Protein AF-A0A3M1H5W6-F1 (afdb_monomer_lite)

pLDDT: mean 89.38, std 10.52, range [63.84, 97.5]

Secondary structure (DSSP, 8-state):
------EEEEE-SSEEEEEETTT--EEEEEHHHHHHH------PPPSSPPP---

Foldseek 3Di:
DQPAPDWDFPDDDQWTWIAGPRPRDIDTDGPVVVVVSDDDDPDDDPPDDDPPPD

Radius of gyration: 13.93 Å; chains: 1; bounding box: 22×46×24 Å

Structure (mmCIF, N/CA/C/O backbone):
data_AF-A0A3M1H5W6-F1
#
_entry.id   AF-A0A3M1H5W6-F1
#
loop_
_atom_site.group_PDB
_atom_site.id
_atom_site.type_symbol
_atom_site.label_atom_id
_atom_site.label_alt_id
_atom_site.label_comp_id
_atom_site.label_asym_id
_atom_site.label_entity_id
_atom_site.label_seq_id
_atom_site.pdbx_PDB_ins_code
_atom_site.Cartn_x
_atom_site.Cartn_y
_atom_site.Cartn_z
_atom_site.occupancy
_atom_site.B_iso_or_equiv
_atom_site.auth_seq_id
_atom_site.auth_comp_id
_atom_site.auth_asym_id
_atom_site.auth_atom_id
_atom_site.pdbx_PDB_model_num
ATOM 1 N N . PRO A 1 1 ? -7.506 9.798 10.300 1.00 68.44 1 PRO A N 1
ATOM 2 C CA . PRO A 1 1 ? -6.629 8.651 9.948 1.00 68.44 1 PRO A CA 1
ATOM 3 C C . PRO A 1 1 ? -7.022 7.465 10.832 1.00 68.44 1 PRO A C 1
ATOM 5 O O . PRO A 1 1 ? -7.347 7.701 11.985 1.00 68.44 1 PRO A O 1
ATOM 8 N N . CYS A 1 2 ? -7.067 6.238 10.310 1.00 88.00 2 CYS A N 1
ATOM 9 C CA . CYS A 1 2 ? -7.658 5.096 11.029 1.00 88.00 2 CYS A CA 1
ATOM 10 C C . CYS A 1 2 ? -6.788 4.487 12.147 1.00 88.00 2 CYS A C 1
ATOM 12 O O . CYS A 1 2 ? -7.257 3.596 12.838 1.00 88.00 2 CYS A O 1
ATOM 14 N N . GLY A 1 3 ? -5.527 4.908 12.303 1.00 91.25 3 GLY A N 1
ATOM 15 C CA . GLY A 1 3 ? -4.600 4.363 13.308 1.00 91.25 3 GLY A CA 1
ATOM 16 C C . GLY A 1 3 ? -3.993 2.989 12.978 1.00 91.25 3 GLY A C 1
ATOM 17 O O . GLY A 1 3 ? -2.994 2.624 13.584 1.00 91.25 3 GLY A O 1
ATOM 18 N N . GLY A 1 4 ? -4.534 2.260 11.997 1.00 92.12 4 GLY A N 1
ATOM 19 C CA . GLY A 1 4 ? -4.038 0.942 11.595 1.00 92.12 4 GLY A CA 1
ATOM 20 C C . GLY A 1 4 ? -2.624 0.963 11.005 1.00 92.12 4 GLY A C 1
ATOM 21 O O . GLY A 1 4 ? -2.322 1.758 10.109 1.00 92.12 4 GLY A O 1
ATOM 22 N N . THR A 1 5 ? -1.773 0.056 11.482 1.00 94.12 5 THR A N 1
ATOM 23 C C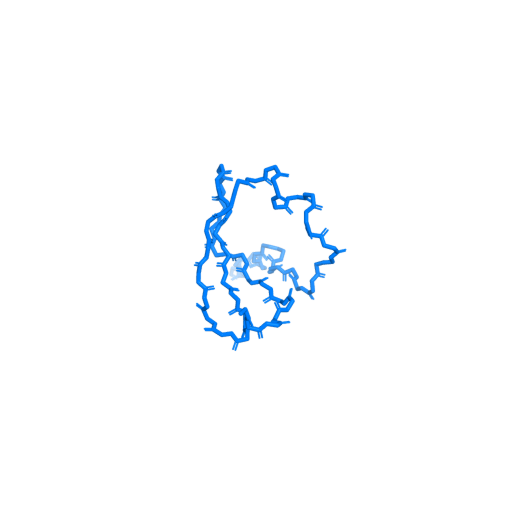A . THR A 1 5 ? -0.386 -0.123 11.020 1.00 94.12 5 THR A CA 1
ATOM 24 C C . THR A 1 5 ? -0.225 -1.263 10.028 1.00 94.12 5 THR A C 1
ATOM 26 O O . THR A 1 5 ? 0.781 -1.308 9.322 1.00 94.12 5 THR A O 1
ATOM 29 N N . ASP A 1 6 ? -1.212 -2.155 9.949 1.00 94.94 6 ASP A N 1
ATOM 30 C CA .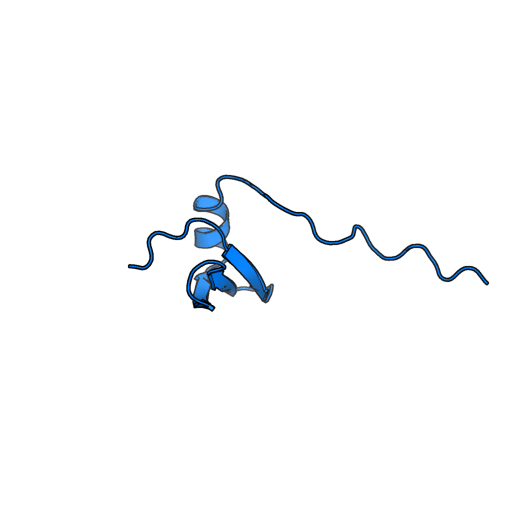 ASP A 1 6 ? -1.134 -3.378 9.160 1.00 94.94 6 ASP A CA 1
ATOM 31 C C . ASP A 1 6 ? -1.790 -3.187 7.796 1.00 94.94 6 ASP A C 1
ATOM 33 O O . ASP A 1 6 ? -2.957 -2.790 7.665 1.00 94.94 6 ASP A O 1
ATOM 37 N N . TRP A 1 7 ? -1.017 -3.485 6.758 1.00 95.62 7 TRP A N 1
ATOM 38 C CA . TRP A 1 7 ? -1.419 -3.300 5.373 1.00 95.62 7 TRP A CA 1
ATOM 39 C C . TRP A 1 7 ? -1.194 -4.583 4.591 1.00 95.62 7 TRP A C 1
ATOM 41 O O . TRP A 1 7 ? -0.130 -5.196 4.662 1.00 95.62 7 TRP A O 1
ATOM 51 N N . ARG A 1 8 ? -2.194 -4.963 3.796 1.00 95.38 8 ARG A N 1
ATOM 52 C CA . ARG A 1 8 ? -2.089 -6.063 2.842 1.00 95.38 8 ARG A CA 1
ATOM 53 C C . ARG A 1 8 ? -1.716 -5.517 1.475 1.00 95.38 8 ARG A C 1
ATOM 55 O O . ARG A 1 8 ? -2.398 -4.638 0.947 1.00 95.38 8 ARG A O 1
ATOM 62 N N . VAL A 1 9 ? -0.654 -6.067 0.898 1.00 95.06 9 VAL A N 1
ATOM 63 C CA . VAL A 1 9 ? -0.286 -5.809 -0.493 1.00 95.06 9 VAL A CA 1
ATOM 64 C C . VAL A 1 9 ? -1.278 -6.536 -1.393 1.00 95.06 9 VAL A C 1
ATOM 66 O O . VAL A 1 9 ? -1.438 -7.748 -1.289 1.00 95.06 9 VAL A O 1
ATOM 69 N N . VAL A 1 10 ? -1.960 -5.789 -2.257 1.00 95.44 10 VAL A N 1
ATOM 70 C CA . VAL A 1 10 ? -2.956 -6.328 -3.203 1.00 95.44 10 VAL A CA 1
ATOM 71 C C . VAL A 1 10 ? -2.538 -6.174 -4.659 1.00 95.44 10 VAL A C 1
ATOM 73 O O . VAL A 1 10 ? -3.121 -6.801 -5.536 1.00 95.44 10 VAL A O 1
ATOM 76 N N . ARG A 1 11 ? -1.532 -5.337 -4.932 1.00 94.69 11 ARG A N 1
ATOM 77 C CA . ARG A 1 11 ? -0.987 -5.127 -6.273 1.00 94.69 11 ARG A CA 1
ATOM 78 C C . ARG A 1 11 ? 0.520 -4.959 -6.198 1.00 94.69 11 ARG A C 1
ATOM 80 O O . ARG A 1 11 ? 1.011 -4.169 -5.391 1.00 94.69 11 ARG A O 1
ATOM 87 N N . LEU A 1 12 ? 1.221 -5.658 -7.081 1.00 94.19 12 LEU A N 1
ATOM 88 C CA . LEU A 1 12 ? 2.654 -5.522 -7.304 1.00 94.19 12 LEU A CA 1
ATOM 89 C C . LEU A 1 12 ? 2.888 -4.870 -8.673 1.00 94.19 12 LEU A C 1
ATOM 91 O O . LEU A 1 12 ? 2.212 -5.204 -9.642 1.00 94.19 12 LEU A O 1
ATOM 95 N N . GLY A 1 13 ? 3.825 -3.926 -8.739 1.00 93.62 13 GLY A N 1
ATOM 96 C CA . GLY A 1 13 ? 4.161 -3.178 -9.950 1.00 93.62 13 GLY A CA 1
ATOM 97 C C . GLY A 1 13 ? 5.021 -1.953 -9.635 1.00 93.62 13 GLY A C 1
ATOM 98 O O . GLY A 1 13 ? 5.684 -1.910 -8.591 1.00 93.62 13 GLY A O 1
ATOM 99 N N . THR A 1 14 ? 4.987 -0.960 -10.529 1.00 94.38 14 THR A N 1
ATOM 100 C CA . THR A 1 14 ? 5.610 0.364 -10.332 1.00 94.38 14 THR A CA 1
ATOM 101 C C . THR A 1 14 ? 5.022 1.076 -9.115 1.00 94.38 14 THR A C 1
ATOM 103 O O . THR A 1 14 ? 5.755 1.593 -8.269 1.00 94.38 14 THR A O 1
ATOM 106 N N . ASP A 1 15 ? 3.699 1.006 -8.987 1.00 96.81 15 ASP A N 1
ATOM 107 C CA . ASP A 1 15 ? 2.959 1.401 -7.798 1.00 96.81 15 ASP A CA 1
ATOM 108 C C . ASP A 1 15 ? 2.474 0.162 -7.055 1.00 96.81 15 ASP A C 1
ATOM 110 O O . ASP A 1 15 ? 1.986 -0.809 -7.642 1.00 96.81 15 ASP A O 1
ATOM 114 N N . ILE A 1 16 ? 2.597 0.211 -5.736 1.00 97.50 16 ILE A N 1
ATOM 115 C CA . ILE A 1 16 ? 2.159 -0.839 -4.832 1.00 97.50 16 ILE A CA 1
ATOM 116 C C . ILE A 1 16 ? 0.775 -0.469 -4.316 1.00 97.50 16 ILE A C 1
ATOM 118 O O . ILE A 1 16 ? 0.570 0.598 -3.732 1.00 97.50 16 ILE A O 1
ATOM 122 N N . GLY A 1 17 ? -0.182 -1.365 -4.550 1.00 96.94 17 GLY A N 1
ATOM 123 C CA . GLY A 1 17 ? -1.531 -1.250 -4.012 1.00 96.94 17 GLY A CA 1
ATOM 124 C C . GLY A 1 17 ? -1.581 -1.834 -2.607 1.00 96.94 17 GLY A C 1
ATOM 125 O O . GLY A 1 17 ? -1.214 -2.995 -2.413 1.00 96.94 17 GLY A O 1
ATOM 126 N N . LEU A 1 18 ? -2.062 -1.050 -1.646 1.00 96.44 18 LEU A N 1
ATOM 127 C CA . LEU A 1 18 ? -2.200 -1.448 -0.249 1.00 96.44 18 LEU A CA 1
ATOM 128 C C . LEU A 1 18 ? -3.649 -1.323 0.212 1.00 96.44 18 LEU A C 1
ATOM 130 O O . LEU A 1 18 ? -4.341 -0.362 -0.132 1.00 96.44 18 LEU A O 1
ATOM 134 N N . VAL A 1 19 ? -4.080 -2.272 1.040 1.00 96.94 19 VAL A N 1
ATOM 135 C CA . VAL A 1 19 ? -5.361 -2.234 1.751 1.00 96.94 19 VAL A CA 1
ATOM 136 C C . VAL A 1 19 ? -5.097 -2.254 3.248 1.00 96.94 19 VAL A C 1
ATOM 138 O O . VAL A 1 19 ? -4.409 -3.145 3.742 1.00 96.94 19 VAL A O 1
ATOM 141 N N . CYS A 1 20 ? -5.635 -1.270 3.966 1.00 96.81 20 CYS A N 1
ATOM 142 C CA . CYS A 1 20 ? -5.566 -1.232 5.421 1.00 96.81 20 CYS A CA 1
ATOM 143 C C . CYS A 1 20 ? -6.423 -2.359 5.995 1.00 96.81 20 CYS A C 1
ATOM 145 O O . CYS A 1 20 ? -7.615 -2.438 5.693 1.00 96.81 20 CYS A O 1
ATOM 147 N N . LEU A 1 21 ? -5.837 -3.197 6.848 1.00 95.25 21 LEU A N 1
ATOM 148 C CA . LEU A 1 21 ? -6.561 -4.308 7.465 1.00 95.25 21 LEU A CA 1
ATOM 149 C C . LEU A 1 21 ? -7.536 -3.852 8.563 1.00 95.25 21 LEU A C 1
ATOM 151 O O . LEU A 1 21 ? -8.474 -4.577 8.868 1.00 95.25 21 LEU A O 1
ATOM 155 N N . THR A 1 22 ? -7.372 -2.641 9.104 1.00 95.50 22 THR A N 1
ATOM 156 C CA . THR A 1 22 ? -8.250 -2.086 10.151 1.00 95.50 22 THR A CA 1
ATOM 157 C C . THR A 1 22 ? -9.516 -1.427 9.596 1.00 95.50 22 THR A C 1
ATOM 159 O O . THR A 1 22 ? -10.583 -1.565 10.178 1.00 95.50 22 THR A O 1
ATOM 162 N N . CYS A 1 23 ? -9.420 -0.682 8.485 1.00 96.31 23 CYS A N 1
ATOM 163 C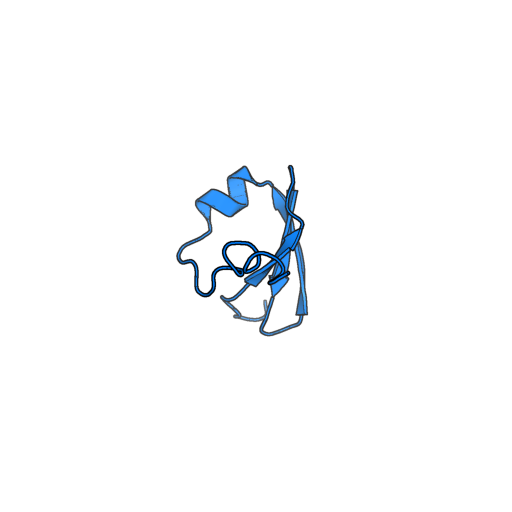 CA . CYS A 1 23 ? -10.545 0.110 7.950 1.00 96.31 23 CYS A CA 1
ATOM 164 C C . CYS A 1 23 ? -10.879 -0.152 6.474 1.00 96.31 23 CYS A C 1
ATOM 166 O O . CYS A 1 23 ? -11.748 0.512 5.916 1.00 96.31 23 CYS A O 1
ATOM 168 N N . GLY A 1 24 ? -10.152 -1.044 5.795 1.00 96.06 24 GLY A N 1
ATOM 169 C CA . GLY A 1 24 ? -10.394 -1.387 4.389 1.00 96.06 24 GLY A CA 1
ATOM 170 C C . GLY A 1 24 ? -9.998 -0.314 3.367 1.00 96.06 24 GLY A C 1
ATOM 171 O O . GLY A 1 24 ? -10.174 -0.519 2.163 1.00 96.06 24 GLY A O 1
ATOM 172 N N . ARG A 1 25 ? -9.440 0.825 3.804 1.00 95.69 25 ARG A N 1
ATOM 173 C CA . ARG A 1 25 ? -8.968 1.889 2.904 1.00 95.69 25 ARG A CA 1
ATOM 174 C C . ARG A 1 25 ? -7.937 1.346 1.917 1.00 95.69 25 ARG A C 1
ATOM 176 O O . ARG A 1 25 ? -6.986 0.678 2.319 1.00 95.69 25 ARG A O 1
ATOM 183 N N . ARG A 1 26 ? -8.088 1.726 0.647 1.00 95.94 26 ARG A N 1
ATOM 184 C CA . ARG A 1 26 ? -7.171 1.374 -0.440 1.00 95.94 26 ARG A CA 1
ATOM 185 C C . ARG A 1 26 ? -6.318 2.572 -0.830 1.00 95.94 26 ARG A C 1
ATOM 187 O O . ARG A 1 26 ? -6.841 3.677 -0.951 1.00 95.94 26 ARG A O 1
ATOM 194 N N . VAL A 1 27 ? -5.024 2.355 -1.025 1.00 95.19 27 VAL A N 1
ATOM 195 C CA . VAL A 1 27 ? -4.090 3.382 -1.503 1.00 95.19 27 VAL A CA 1
ATOM 196 C C . VAL A 1 27 ? -3.129 2.791 -2.527 1.00 95.19 27 VAL A C 1
ATOM 198 O O . VAL A 1 27 ? -2.810 1.604 -2.480 1.00 95.19 27 VAL A O 1
ATOM 201 N N . LEU A 1 28 ? -2.664 3.637 -3.440 1.00 96.56 28 LEU A N 1
ATOM 202 C CA . LEU A 1 28 ? -1.562 3.355 -4.354 1.00 96.56 28 LEU A CA 1
ATOM 203 C C . LEU A 1 28 ? -0.393 4.236 -3.941 1.00 96.56 28 LEU A C 1
ATOM 205 O O . LEU A 1 28 ? -0.558 5.446 -3.780 1.00 96.56 28 LEU A O 1
ATOM 209 N N . ILE A 1 29 ? 0.769 3.626 -3.735 1.00 95.75 29 ILE A N 1
ATOM 210 C CA . ILE A 1 29 ? 1.993 4.362 -3.433 1.00 95.75 29 ILE A CA 1
ATOM 211 C C . ILE A 1 29 ? 3.136 3.895 -4.336 1.00 95.75 29 ILE A C 1
ATOM 213 O O . ILE A 1 29 ? 3.220 2.701 -4.631 1.00 95.75 29 ILE A O 1
ATOM 217 N N . PRO A 1 30 ? 4.068 4.787 -4.712 1.00 97.44 30 PRO A N 1
ATOM 218 C CA . PRO A 1 30 ? 5.225 4.395 -5.504 1.00 97.44 30 PRO A CA 1
ATOM 219 C C . PRO A 1 30 ? 6.055 3.333 -4.784 1.00 97.44 30 PRO A C 1
ATOM 221 O O . PRO A 1 30 ? 6.302 3.437 -3.575 1.00 97.44 30 PRO A O 1
ATOM 224 N N . ARG A 1 31 ? 6.562 2.344 -5.527 1.00 96.06 31 ARG A N 1
ATOM 225 C CA . ARG A 1 31 ? 7.374 1.246 -4.977 1.00 96.06 31 ARG A CA 1
ATOM 226 C C . ARG A 1 31 ? 8.549 1.734 -4.128 1.00 96.06 31 ARG A C 1
ATOM 228 O O . ARG A 1 31 ? 8.782 1.201 -3.047 1.00 96.06 31 ARG A O 1
ATOM 235 N N . GLY A 1 32 ? 9.252 2.778 -4.571 1.00 96.31 32 GLY A N 1
ATOM 236 C CA . GLY A 1 32 ? 10.380 3.344 -3.822 1.00 96.31 32 GLY A CA 1
ATOM 237 C C . GLY A 1 32 ? 9.981 3.906 -2.453 1.00 96.31 32 GLY A C 1
ATOM 238 O O . GLY A 1 32 ? 10.737 3.789 -1.491 1.00 96.31 32 GLY A O 1
ATOM 239 N N . ARG A 1 33 ? 8.770 4.467 -2.335 1.00 95.75 33 ARG A N 1
ATOM 240 C CA . ARG A 1 33 ? 8.227 4.937 -1.055 1.00 95.75 33 ARG A CA 1
ATOM 241 C C . ARG A 1 33 ? 7.795 3.769 -0.177 1.00 95.75 33 ARG A C 1
ATOM 243 O O . ARG A 1 33 ? 8.096 3.787 1.011 1.00 95.75 33 ARG A O 1
ATOM 250 N N . PHE A 1 34 ? 7.135 2.764 -0.756 1.00 95.62 34 PHE A N 1
ATOM 251 C CA . PHE A 1 34 ? 6.729 1.556 -0.035 1.00 95.62 34 PHE A CA 1
ATOM 252 C C . PHE A 1 34 ? 7.925 0.891 0.653 1.00 95.62 34 PHE A C 1
ATOM 254 O O . PHE A 1 34 ? 7.900 0.717 1.866 1.00 95.62 34 PHE A O 1
ATOM 261 N N . ILE A 1 35 ? 9.005 0.625 -0.088 1.00 94.06 35 ILE A N 1
ATOM 262 C CA . ILE A 1 35 ? 10.199 -0.053 0.443 1.00 94.06 35 ILE A CA 1
ATOM 263 C C . ILE A 1 35 ? 10.802 0.705 1.636 1.00 94.06 35 ILE A C 1
ATOM 265 O O . ILE A 1 35 ? 11.190 0.082 2.616 1.00 94.06 35 ILE A O 1
ATOM 269 N N . LYS A 1 36 ? 10.827 2.044 1.594 1.00 95.69 36 LYS A N 1
ATOM 270 C CA . LYS A 1 36 ? 11.341 2.873 2.700 1.00 95.69 36 LYS A CA 1
ATOM 271 C C . LYS A 1 36 ? 10.430 2.904 3.933 1.00 95.69 36 LYS A C 1
ATOM 273 O O . LYS A 1 36 ? 10.895 3.253 5.011 1.00 95.69 36 LYS A O 1
ATOM 278 N N . GLN A 1 37 ? 9.135 2.630 3.774 1.00 92.75 37 GLN A N 1
ATOM 279 C CA . GLN A 1 37 ? 8.146 2.725 4.855 1.00 92.75 37 GLN A CA 1
ATOM 280 C C . GLN A 1 37 ? 7.838 1.384 5.526 1.00 92.75 37 GLN A C 1
ATOM 282 O O . GLN A 1 37 ? 7.340 1.375 6.653 1.00 92.75 37 GLN A O 1
ATOM 287 N N . VAL A 1 38 ? 8.113 0.261 4.858 1.00 93.50 38 VAL A N 1
ATOM 288 C CA . VAL A 1 38 ? 7.939 -1.072 5.442 1.00 93.50 38 VAL A CA 1
ATOM 289 C C . VAL A 1 38 ? 8.895 -1.240 6.620 1.00 93.50 38 VAL A C 1
ATOM 291 O O . VAL A 1 38 ? 10.106 -1.113 6.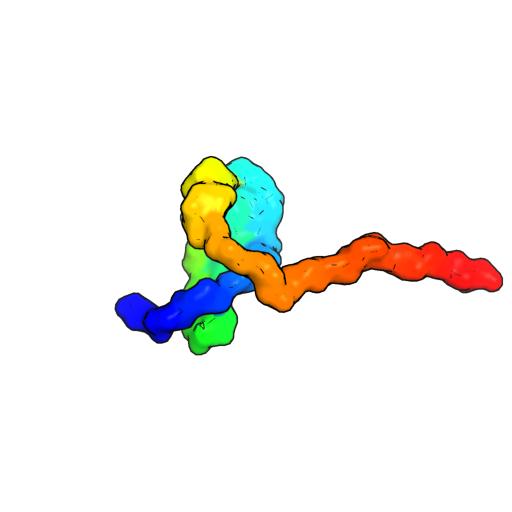471 1.00 93.50 38 VAL A O 1
ATOM 294 N N . LYS A 1 39 ? 8.337 -1.546 7.795 1.00 93.44 39 LYS A N 1
ATOM 295 C CA . LYS A 1 39 ? 9.108 -1.821 9.018 1.00 93.44 39 LYS A CA 1
ATOM 296 C C . LYS A 1 39 ? 9.272 -3.313 9.288 1.00 93.44 39 LYS A C 1
ATOM 298 O O . LYS A 1 39 ? 10.323 -3.741 9.742 1.00 93.44 39 LYS A O 1
ATOM 303 N N . ALA A 1 40 ? 8.226 -4.089 9.022 1.00 93.44 40 ALA A N 1
ATOM 304 C CA . ALA A 1 40 ? 8.194 -5.523 9.260 1.00 93.44 40 ALA A CA 1
ATOM 305 C C . ALA A 1 40 ? 7.274 -6.208 8.245 1.00 93.44 40 ALA A C 1
ATOM 307 O O . ALA A 1 40 ? 6.308 -5.613 7.763 1.00 93.44 40 ALA A O 1
ATOM 308 N N . LEU A 1 41 ? 7.575 -7.471 7.944 1.00 91.56 41 LEU A N 1
ATOM 309 C CA . LEU A 1 41 ? 6.708 -8.356 7.174 1.00 91.56 41 LEU A CA 1
ATOM 310 C C . LEU A 1 41 ? 5.993 -9.288 8.154 1.00 91.56 41 LEU A C 1
ATOM 312 O O . LEU A 1 41 ? 6.625 -10.161 8.736 1.00 91.56 41 LEU A O 1
ATOM 316 N N . LEU A 1 42 ? 4.688 -9.084 8.347 1.00 90.25 42 LEU A N 1
ATOM 317 C CA . LEU A 1 42 ? 3.896 -9.848 9.323 1.00 90.25 42 LEU A CA 1
ATOM 318 C C . LEU A 1 42 ? 3.474 -11.223 8.801 1.00 90.25 42 LEU A C 1
ATOM 320 O O . LEU A 1 42 ? 3.376 -12.177 9.562 1.00 90.25 42 LEU A O 1
ATOM 324 N N . GLN A 1 43 ? 3.221 -11.322 7.498 1.00 87.75 43 GLN A N 1
ATOM 325 C CA . GLN A 1 43 ? 2.837 -12.563 6.846 1.00 87.75 43 GLN A CA 1
ATOM 326 C C . GLN A 1 43 ? 3.451 -12.596 5.451 1.00 87.75 43 GLN A C 1
ATOM 328 O O . GLN A 1 43 ? 3.323 -11.640 4.680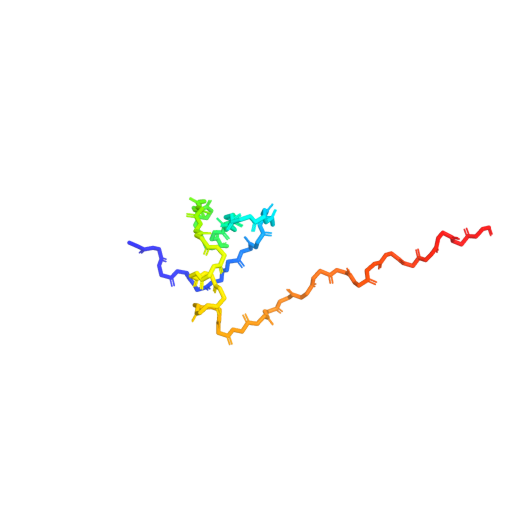 1.00 87.75 43 GLN A O 1
ATOM 333 N N . ARG A 1 44 ? 4.128 -13.698 5.129 1.00 82.69 44 ARG A N 1
ATOM 334 C CA . ARG A 1 44 ? 4.527 -14.008 3.757 1.00 82.69 44 ARG A CA 1
ATOM 335 C C . ARG A 1 44 ? 3.399 -14.775 3.078 1.00 82.69 44 ARG A C 1
ATOM 337 O O . ARG A 1 44 ? 2.697 -15.551 3.724 1.00 82.69 44 ARG A O 1
ATOM 344 N N . GLY A 1 45 ? 3.223 -14.528 1.783 1.00 77.38 45 GLY A N 1
ATOM 345 C CA . GLY A 1 45 ? 2.407 -15.412 0.958 1.00 77.38 45 GLY A CA 1
ATOM 346 C C . GLY A 1 45 ? 3.017 -16.818 0.921 1.00 77.38 45 GLY A C 1
ATOM 347 O O . GLY A 1 45 ? 4.190 -16.970 1.275 1.00 77.38 45 GLY A O 1
ATOM 348 N N . PRO A 1 46 ? 2.242 -17.835 0.518 1.00 79.81 46 PRO A N 1
ATOM 349 C CA . PRO A 1 46 ? 2.779 -19.176 0.319 1.00 79.81 46 PRO A CA 1
ATOM 350 C C . PRO A 1 46 ? 3.971 -19.130 -0.649 1.00 79.81 46 PRO A C 1
ATOM 352 O O . PRO A 1 46 ? 3.921 -18.440 -1.671 1.00 79.81 46 PRO A O 1
ATOM 355 N N . ASP A 1 47 ? 5.046 -19.835 -0.298 1.00 70.38 47 ASP A N 1
ATOM 356 C CA . ASP A 1 47 ? 6.275 -19.943 -1.090 1.00 70.38 47 ASP A CA 1
ATOM 357 C C . ASP A 1 47 ? 6.043 -20.924 -2.248 1.00 70.38 47 ASP A C 1
ATOM 359 O O . ASP A 1 47 ? 6.465 -22.069 -2.199 1.00 70.38 47 ASP A O 1
ATOM 363 N N . SER A 1 48 ? 5.282 -20.497 -3.264 1.00 65.12 48 SER A N 1
ATOM 364 C CA . SER A 1 48 ? 4.834 -21.358 -4.373 1.00 65.12 48 SER A CA 1
ATOM 365 C C . SER A 1 48 ? 4.003 -22.584 -3.922 1.00 65.12 48 SER A C 1
ATOM 367 O O . SER A 1 48 ? 3.948 -22.926 -2.740 1.00 65.12 48 SER A O 1
ATOM 369 N N . PRO A 1 49 ? 3.240 -23.227 -4.820 1.00 63.84 49 PRO A N 1
ATOM 370 C CA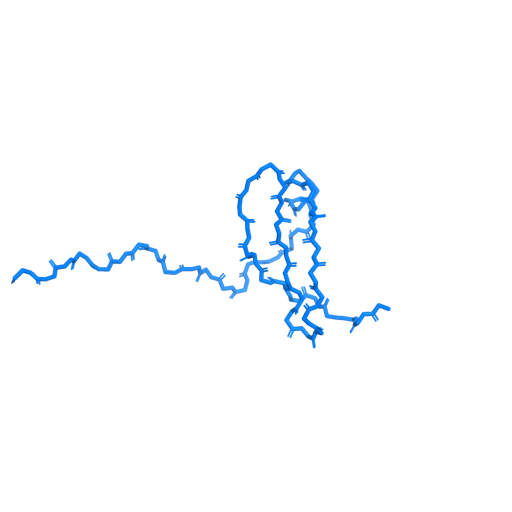 . PRO A 1 49 ? 2.413 -24.362 -4.428 1.00 63.84 49 PRO A CA 1
ATOM 371 C C . PRO A 1 49 ? 3.291 -25.607 -4.203 1.00 63.84 49 PRO A C 1
ATOM 373 O O . PRO A 1 49 ? 4.307 -25.753 -4.891 1.00 63.84 49 PRO A O 1
ATOM 376 N N . PRO A 1 50 ? 2.908 -26.545 -3.309 1.00 64.06 50 PRO A N 1
ATOM 377 C CA . PRO A 1 50 ? 3.394 -27.911 -3.456 1.00 64.06 50 PRO A CA 1
ATOM 378 C C . PRO A 1 50 ? 3.040 -28.348 -4.882 1.00 64.06 50 PRO A C 1
ATOM 380 O O . PRO A 1 50 ? 1.920 -28.107 -5.344 1.00 64.06 50 PRO A O 1
ATOM 383 N N . ALA A 1 51 ? 4.024 -28.883 -5.607 1.00 68.44 51 ALA A N 1
ATOM 384 C CA . ALA A 1 51 ? 3.822 -29.411 -6.950 1.00 68.44 51 ALA A CA 1
ATOM 385 C C . ALA A 1 51 ? 2.561 -30.295 -6.977 1.00 68.44 51 ALA A C 1
ATOM 387 O O . ALA A 1 51 ? 2.284 -30.956 -5.974 1.00 68.44 51 ALA A O 1
ATOM 388 N N . PRO A 1 52 ? 1.780 -30.305 -8.072 1.00 77.44 52 PRO A N 1
ATOM 389 C CA . PRO A 1 52 ? 0.658 -31.226 -8.172 1.00 77.44 52 PRO A CA 1
ATOM 390 C C . PRO A 1 52 ? 1.195 -32.650 -7.986 1.00 77.44 52 PRO A C 1
ATOM 392 O O . PRO A 1 52 ? 2.033 -33.102 -8.766 1.00 77.44 52 PRO A O 1
ATOM 395 N N . GLU A 1 53 ? 0.773 -33.306 -6.906 1.00 65.94 53 GLU A N 1
ATOM 396 C CA . GLU A 1 53 ? 1.017 -34.726 -6.679 1.00 65.94 53 GLU A CA 1
ATOM 397 C C . GLU A 1 53 ? 0.266 -35.467 -7.796 1.00 65.94 53 GLU A C 1
ATOM 399 O O . GLU A 1 53 ? -0.939 -35.265 -7.970 1.00 65.94 53 GLU A O 1
ATOM 404 N N . ALA A 1 54 ? 1.030 -36.158 -8.644 1.00 67.00 54 ALA A N 1
ATOM 405 C CA . ALA A 1 54 ? 0.571 -36.811 -9.869 1.00 67.00 54 ALA A CA 1
ATOM 406 C C . ALA A 1 54 ? -0.194 -38.107 -9.587 1.00 67.00 54 ALA A C 1
ATOM 408 O O . ALA A 1 54 ? 0.200 -38.825 -8.640 1.00 67.00 54 ALA A O 1
#

Sequence (54 aa):
PCGGTDWRVVRLGTDIGLVCLTCGRRVLIPRGRFIKQVKALLQRGPDSPPAPEA